Protein AF-A0A2V9WCU5-F1 (afdb_monomer_lite)

Sequence (79 aa):
MYQGKRDTIIDGPIHFTTSDQAAHLPTLYQFTAADAGSHTFTDFVLPTPGDQTITVSDYDATPIAGSTTIMVTASGNSQ

pLDDT: mean 82.59, std 16.73, range [40.22, 97.75]

Secondary structure (DSSP, 8-state):
-BTTB--TTTTSPEEEEES-TT-B-PPPB---GGGTT-------B--S-EEEEEEEEESS-TT-EEEEEEEE-------

Radius of gyration: 15.48 Å; chains: 1; bounding box: 43×20×38 Å

Foldseek 3Di:
DPPPDDPPVLQAWKDKDKPQPPKDDDDTHGDDVVCVPHDDDDRIDRQDAAKMKMKIARPRDGVDIDIDIDGHHHPPPPD

Structure (mmCIF, N/CA/C/O backbone):
data_AF-A0A2V9WCU5-F1
#
_entry.id   AF-A0A2V9WCU5-F1
#
loop_
_atom_site.group_PDB
_atom_site.id
_atom_site.type_symbol
_atom_site.label_atom_id
_atom_site.label_alt_id
_atom_site.label_comp_id
_atom_site.label_asym_id
_atom_site.label_entity_id
_atom_site.label_seq_id
_atom_site.pdbx_PDB_ins_code
_atom_site.Cartn_x
_atom_site.Cartn_y
_atom_site.Cartn_z
_atom_site.occupancy
_atom_site.B_iso_or_equiv
_atom_site.auth_seq_id
_atom_site.auth_comp_id
_atom_site.auth_asym_id
_atom_site.auth_atom_id
_atom_site.pdbx_PDB_model_num
ATOM 1 N N . MET A 1 1 ? 7.524 6.238 -16.109 1.00 50.66 1 MET A N 1
ATOM 2 C CA . MET A 1 1 ? 8.439 6.883 -17.079 1.00 50.66 1 MET A CA 1
ATOM 3 C C . MET A 1 1 ? 9.283 7.885 -16.312 1.00 50.66 1 MET A C 1
ATOM 5 O O . MET A 1 1 ? 8.806 8.981 -16.050 1.00 50.66 1 MET A O 1
ATOM 9 N N . TYR A 1 2 ? 10.505 7.525 -15.934 1.00 40.22 2 TYR A N 1
ATOM 10 C CA . TYR A 1 2 ? 11.512 8.496 -15.508 1.00 40.22 2 TYR A CA 1
ATOM 11 C C . TYR A 1 2 ? 12.363 8.838 -16.739 1.00 40.22 2 TYR A C 1
ATOM 13 O O . TYR A 1 2 ? 12.866 7.941 -17.414 1.00 40.22 2 TYR A O 1
ATOM 21 N N . GLN A 1 3 ? 12.467 10.120 -17.104 1.00 53.00 3 GLN A N 1
ATOM 22 C CA . GLN A 1 3 ? 13.330 10.590 -18.204 1.00 53.00 3 GLN A CA 1
ATOM 23 C C . GLN A 1 3 ? 13.090 9.922 -19.583 1.00 53.00 3 GLN A C 1
ATOM 25 O O . GLN A 1 3 ? 14.026 9.699 -20.349 1.00 53.00 3 GLN A O 1
ATOM 30 N N . GLY A 1 4 ? 11.842 9.590 -19.929 1.00 52.12 4 GLY A N 1
ATOM 31 C CA . GLY A 1 4 ? 11.491 9.150 -21.290 1.00 52.12 4 GLY A CA 1
ATOM 32 C C . GLY A 1 4 ? 11.962 7.744 -21.694 1.00 52.12 4 GLY A C 1
ATOM 33 O O . GLY A 1 4 ? 11.852 7.390 -22.867 1.00 52.12 4 GLY A O 1
ATOM 34 N N . LYS A 1 5 ? 12.439 6.920 -20.754 1.00 49.56 5 LYS A N 1
ATOM 35 C CA . LYS A 1 5 ? 12.625 5.472 -20.950 1.00 49.56 5 LYS A CA 1
ATOM 36 C C . LYS A 1 5 ? 11.574 4.706 -20.145 1.00 49.56 5 LYS A C 1
ATOM 38 O O . LYS A 1 5 ? 11.126 5.185 -19.099 1.00 49.56 5 LYS A O 1
ATOM 43 N N . ARG A 1 6 ? 11.178 3.518 -20.635 1.00 51.72 6 ARG A N 1
ATOM 44 C CA . ARG A 1 6 ? 10.507 2.531 -19.774 1.00 51.72 6 ARG A CA 1
ATOM 45 C C . ARG A 1 6 ? 11.426 2.328 -18.579 1.00 51.72 6 ARG A C 1
ATOM 47 O O . ARG A 1 6 ? 12.619 2.103 -18.755 1.00 51.72 6 ARG A O 1
ATOM 54 N N . ASP A 1 7 ? 10.869 2.557 -17.408 1.00 51.56 7 ASP A N 1
ATOM 55 C CA . ASP A 1 7 ? 11.602 2.536 -16.163 1.00 51.56 7 ASP A CA 1
ATOM 56 C C . ASP A 1 7 ? 11.857 1.068 -15.822 1.00 51.56 7 ASP A C 1
ATOM 58 O O . ASP A 1 7 ? 10.942 0.363 -15.422 1.00 51.56 7 ASP A O 1
ATOM 62 N N . THR A 1 8 ? 13.063 0.592 -16.128 1.00 49.72 8 THR A N 1
ATOM 63 C CA . THR A 1 8 ? 13.536 -0.772 -15.837 1.00 49.72 8 THR A CA 1
ATOM 64 C C . THR A 1 8 ? 14.113 -0.866 -14.421 1.00 49.72 8 THR A C 1
ATOM 66 O O . THR A 1 8 ? 15.034 -1.638 -14.179 1.00 49.72 8 THR A O 1
ATOM 69 N N . ILE A 1 9 ? 13.721 0.058 -13.539 1.00 54.31 9 ILE A N 1
ATOM 70 C CA . ILE A 1 9 ? 14.001 0.025 -12.102 1.00 54.31 9 ILE A CA 1
ATOM 71 C C . ILE A 1 9 ? 12.704 -0.210 -11.310 1.00 54.31 9 ILE A C 1
ATOM 73 O O . ILE A 1 9 ? 12.795 -0.610 -10.155 1.00 54.31 9 ILE A O 1
ATOM 77 N N . ILE A 1 10 ? 11.514 -0.071 -11.921 1.00 55.25 10 ILE A N 1
ATOM 78 C CA . ILE A 1 10 ? 10.229 -0.464 -11.302 1.00 55.25 10 ILE A CA 1
ATOM 79 C C . ILE A 1 10 ? 9.995 -1.968 -11.498 1.00 55.25 10 ILE A C 1
ATOM 81 O O . ILE A 1 10 ? 8.984 -2.409 -12.049 1.00 55.25 10 ILE A O 1
ATOM 85 N N . ASP A 1 11 ? 10.993 -2.751 -11.117 1.00 63.84 11 ASP A N 1
ATOM 86 C CA . ASP A 1 11 ? 11.010 -4.200 -11.298 1.00 63.84 11 ASP A CA 1
ATOM 87 C C . ASP A 1 11 ? 10.732 -4.914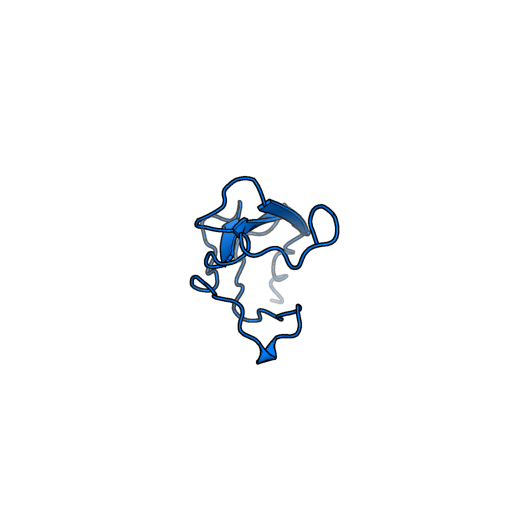 -9.963 1.00 63.84 11 ASP A C 1
ATOM 89 O O . ASP A 1 11 ? 10.487 -6.129 -9.937 1.00 63.84 11 ASP A O 1
ATOM 93 N N . GLY A 1 12 ? 10.771 -4.154 -8.863 1.00 77.88 12 GLY A N 1
ATOM 94 C CA . GLY A 1 12 ? 10.575 -4.653 -7.518 1.00 77.88 12 GLY A CA 1
ATOM 95 C C . GLY A 1 12 ? 9.105 -4.942 -7.217 1.00 77.88 12 GLY A C 1
ATOM 96 O O . GLY A 1 12 ? 8.199 -4.305 -7.770 1.00 77.88 12 GLY A O 1
ATOM 97 N N . PRO A 1 13 ? 8.818 -5.915 -6.337 1.00 88.06 13 PRO A N 1
ATOM 98 C CA . PRO A 1 13 ? 7.461 -6.156 -5.885 1.00 88.06 13 PRO A CA 1
ATOM 99 C C . PRO A 1 13 ? 6.877 -4.907 -5.215 1.00 88.06 13 PRO A C 1
ATOM 101 O O . PRO A 1 13 ? 7.534 -4.231 -4.429 1.00 88.06 13 PRO A O 1
ATOM 104 N N . ILE A 1 14 ? 5.609 -4.625 -5.473 1.00 90.25 14 ILE A N 1
ATOM 105 C CA . ILE A 1 14 ? 4.846 -3.608 -4.763 1.00 90.25 14 ILE A CA 1
ATOM 106 C C . ILE A 1 14 ? 4.567 -4.090 -3.346 1.00 90.25 14 ILE A C 1
ATOM 108 O O . ILE A 1 14 ? 4.068 -5.199 -3.139 1.00 90.25 14 ILE A O 1
ATOM 112 N N . HIS A 1 15 ? 4.859 -3.226 -2.380 1.00 91.94 15 HIS A N 1
ATOM 113 C CA . HIS A 1 15 ? 4.598 -3.424 -0.967 1.00 91.94 15 HIS A CA 1
ATOM 114 C C . HIS A 1 15 ? 3.603 -2.387 -0.448 1.00 91.94 15 HIS A C 1
ATOM 116 O O . HIS A 1 15 ? 3.662 -1.208 -0.802 1.00 91.94 15 HIS A O 1
ATOM 122 N N . PHE A 1 16 ? 2.706 -2.837 0.427 1.00 93.75 16 PHE A N 1
ATOM 123 C CA . PHE A 1 16 ? 1.721 -1.995 1.087 1.00 93.75 16 PHE A CA 1
ATOM 124 C C . PHE A 1 16 ? 2.010 -1.908 2.578 1.00 93.75 16 PHE A C 1
ATOM 126 O O . PHE A 1 16 ? 2.281 -2.914 3.230 1.00 93.75 16 PHE A O 1
ATOM 133 N N . THR A 1 17 ? 1.874 -0.706 3.126 1.00 94.69 17 THR A N 1
ATOM 134 C CA . THR A 1 17 ? 1.845 -0.463 4.572 1.00 94.69 17 THR A CA 1
ATOM 135 C C . THR A 1 17 ? 0.662 0.429 4.922 1.00 94.69 17 THR A C 1
ATOM 137 O O . THR A 1 17 ? 0.120 1.128 4.063 1.00 94.69 17 THR A O 1
ATOM 140 N N . THR A 1 18 ? 0.242 0.413 6.186 1.00 97.00 18 THR A N 1
ATOM 141 C CA . THR A 1 18 ? -0.820 1.297 6.669 1.00 97.00 18 THR A CA 1
ATOM 142 C C . THR A 1 18 ? -0.602 1.733 8.116 1.00 97.00 18 THR A C 1
ATOM 144 O O . THR A 1 18 ? 0.128 1.081 8.862 1.00 97.00 18 THR A O 1
ATOM 147 N N . SER A 1 19 ? -1.229 2.846 8.509 1.00 97.75 19 SER A N 1
ATOM 148 C CA . SER A 1 19 ? -1.334 3.268 9.911 1.00 97.75 19 SER A CA 1
ATOM 149 C C . SER A 1 19 ? -2.260 2.377 10.748 1.00 97.75 19 SER A C 1
ATOM 151 O O . SER A 1 19 ? -2.147 2.390 11.974 1.00 97.75 19 SER A O 1
ATOM 153 N N . ASP A 1 20 ? -3.154 1.610 10.117 1.00 96.44 20 ASP A N 1
ATOM 154 C CA . ASP A 1 20 ? -4.048 0.684 10.813 1.00 96.44 20 ASP A CA 1
ATOM 155 C C . ASP A 1 20 ? -3.295 -0.585 11.244 1.00 96.44 20 ASP A C 1
ATOM 157 O O . ASP A 1 20 ? -2.994 -1.472 10.446 1.00 96.44 20 ASP A O 1
ATOM 161 N N . GLN A 1 21 ? -3.008 -0.697 12.537 1.00 95.25 21 GLN A N 1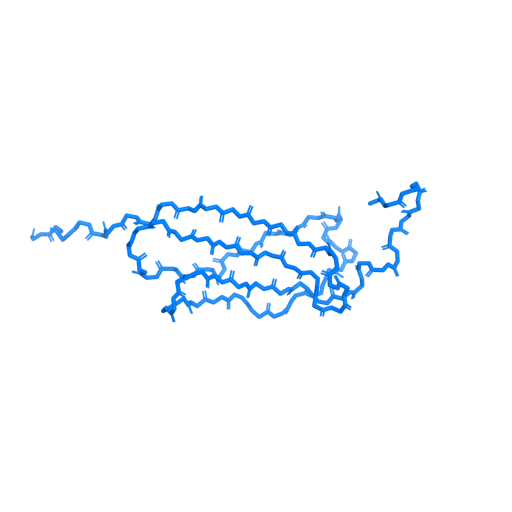
ATOM 162 C CA . GLN A 1 21 ? -2.257 -1.827 13.090 1.00 95.25 21 GLN A CA 1
ATOM 163 C C . GLN A 1 21 ? -3.022 -3.159 13.045 1.00 95.25 21 GLN A C 1
ATOM 165 O O . GLN A 1 21 ? -2.405 -4.213 13.187 1.00 95.25 21 GLN A O 1
ATOM 170 N N . ALA A 1 22 ? -4.345 -3.124 12.865 1.00 95.56 22 ALA A N 1
ATOM 171 C CA . ALA A 1 22 ? -5.190 -4.310 12.761 1.00 95.56 22 ALA A CA 1
ATOM 172 C C . ALA A 1 22 ? -5.443 -4.734 11.303 1.00 95.56 22 ALA A C 1
ATOM 174 O O . ALA A 1 22 ? -6.217 -5.662 11.063 1.00 95.56 22 ALA A O 1
ATOM 175 N N . ALA A 1 23 ? -4.830 -4.054 10.331 1.00 95.94 23 ALA A N 1
ATOM 176 C CA . ALA A 1 23 ? -5.109 -4.275 8.924 1.00 95.94 23 ALA A CA 1
ATOM 177 C C . ALA A 1 23 ? -4.683 -5.652 8.408 1.00 95.94 23 ALA A C 1
ATOM 179 O O . ALA A 1 23 ? -3.6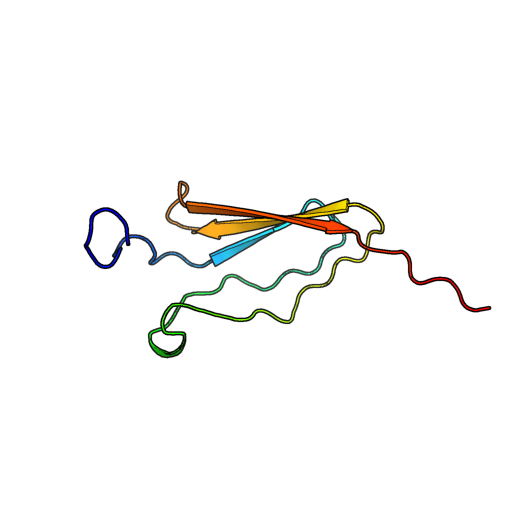59 -6.216 8.801 1.00 95.94 23 ALA A O 1
ATOM 180 N N . HIS A 1 24 ? -5.439 -6.132 7.424 1.00 95.94 24 HIS A N 1
ATOM 181 C CA . HIS A 1 24 ? -5.002 -7.181 6.515 1.00 95.94 24 HIS A CA 1
ATOM 182 C C . HIS A 1 24 ? -4.718 -6.545 5.154 1.00 95.94 24 HIS A C 1
ATOM 184 O O . HIS A 1 24 ? -5.604 -5.930 4.558 1.00 95.94 24 HIS A O 1
ATOM 190 N N . LEU A 1 25 ? -3.471 -6.659 4.697 1.00 94.06 25 LEU A N 1
ATOM 191 C CA . LEU A 1 25 ? -3.004 -6.085 3.438 1.00 94.06 25 LEU A CA 1
ATOM 192 C C . LEU A 1 25 ? -2.694 -7.197 2.430 1.00 94.06 25 LEU A C 1
ATOM 194 O O . LEU A 1 25 ? -2.295 -8.291 2.848 1.00 94.06 25 LEU A O 1
ATOM 198 N N . PRO A 1 26 ? -2.785 -6.916 1.119 1.00 94.19 26 PRO A N 1
ATOM 199 C CA . PRO A 1 26 ? -2.306 -7.836 0.102 1.00 94.19 26 PRO A CA 1
ATOM 200 C C . PRO A 1 26 ? -0.830 -8.187 0.298 1.00 94.19 26 PRO A C 1
ATOM 202 O O . PRO A 1 26 ? -0.026 -7.389 0.789 1.00 94.19 26 PRO A O 1
ATOM 205 N N . THR A 1 27 ? -0.461 -9.386 -0.144 1.00 91.25 27 THR A N 1
ATOM 206 C CA . THR A 1 27 ? 0.944 -9.788 -0.238 1.00 91.25 27 THR A CA 1
ATOM 207 C C . THR A 1 27 ? 1.695 -8.934 -1.260 1.00 91.25 27 THR A C 1
ATOM 209 O O . THR A 1 27 ? 1.088 -8.235 -2.072 1.00 91.25 27 THR A O 1
ATOM 212 N N . LEU A 1 28 ? 3.028 -9.039 -1.259 1.00 91.25 28 LEU A N 1
ATOM 213 C CA . LEU A 1 28 ? 3.867 -8.431 -2.292 1.00 91.25 28 LEU A CA 1
ATOM 214 C C . LEU A 1 28 ? 3.360 -8.782 -3.697 1.00 91.25 28 LEU A C 1
ATOM 216 O O . LEU A 1 28 ? 3.020 -9.939 -3.961 1.00 91.25 28 LEU A O 1
ATOM 220 N N . TYR A 1 29 ? 3.335 -7.793 -4.589 1.00 90.81 29 TYR A N 1
ATOM 221 C CA . TYR A 1 29 ? 2.803 -7.960 -5.940 1.00 90.81 29 TYR A CA 1
ATOM 222 C C . TYR A 1 29 ? 3.796 -7.517 -7.007 1.00 90.81 29 TYR A C 1
ATOM 224 O O . TYR A 1 29 ? 4.196 -6.358 -7.037 1.00 90.81 29 TYR A O 1
ATOM 232 N N . GLN A 1 30 ? 4.164 -8.412 -7.921 1.00 88.94 30 GLN A N 1
ATOM 233 C CA . GLN A 1 30 ? 5.006 -8.058 -9.060 1.00 88.94 30 GLN A CA 1
ATOM 234 C C . GLN A 1 30 ? 4.139 -7.759 -10.281 1.00 88.94 30 G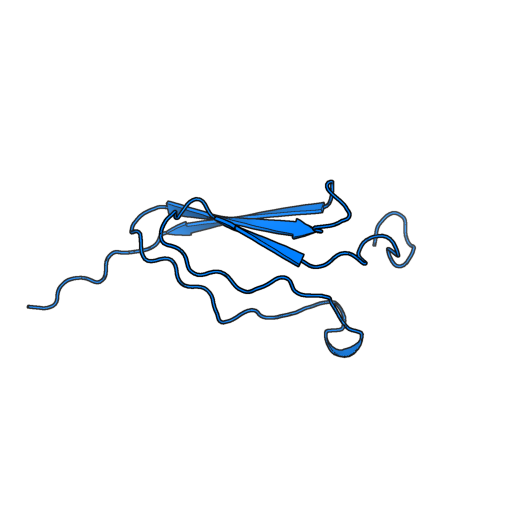LN A C 1
ATOM 236 O O . GLN A 1 30 ? 3.368 -8.611 -10.724 1.00 88.94 30 GLN A O 1
ATOM 241 N N . PHE A 1 31 ? 4.297 -6.558 -10.838 1.00 86.25 31 PHE A N 1
ATOM 242 C CA . PHE A 1 31 ? 3.643 -6.189 -12.086 1.00 86.25 31 PHE A CA 1
ATOM 243 C C . PHE A 1 31 ? 4.079 -7.109 -13.227 1.00 86.25 31 PHE A C 1
ATOM 245 O O . PHE A 1 31 ? 5.256 -7.421 -13.409 1.00 86.25 31 PHE A O 1
ATOM 252 N N . THR A 1 32 ? 3.109 -7.501 -14.038 1.00 85.19 32 THR A N 1
ATOM 253 C CA . THR A 1 32 ? 3.295 -8.301 -15.241 1.00 85.19 32 THR A CA 1
ATOM 254 C C . THR A 1 32 ? 2.959 -7.477 -16.481 1.00 85.19 32 THR A C 1
ATOM 256 O O . THR A 1 32 ? 2.375 -6.394 -16.421 1.00 85.19 32 THR A O 1
ATOM 259 N N . ALA A 1 33 ? 3.277 -8.012 -17.661 1.00 81.69 33 ALA A N 1
ATOM 260 C CA . ALA A 1 33 ? 2.862 -7.386 -18.914 1.00 81.69 33 ALA A CA 1
ATOM 261 C C . ALA A 1 33 ? 1.326 -7.294 -19.063 1.00 81.69 33 ALA A C 1
ATOM 263 O O . ALA A 1 33 ? 0.846 -6.422 -19.786 1.00 81.69 33 ALA A O 1
ATOM 264 N N . ALA A 1 34 ? 0.564 -8.169 -18.390 1.00 85.50 34 ALA A N 1
ATOM 265 C CA . ALA A 1 34 ? -0.896 -8.202 -18.471 1.00 85.50 34 ALA A CA 1
ATOM 266 C C . ALA A 1 34 ? -1.562 -6.997 -17.789 1.00 85.50 34 ALA A C 1
ATOM 268 O O . ALA A 1 34 ? -2.647 -6.592 -18.197 1.00 85.50 34 ALA A O 1
ATOM 269 N N . ASP A 1 35 ? -0.895 -6.392 -16.807 1.00 87.44 35 ASP A N 1
ATOM 270 C CA . ASP A 1 35 ? -1.404 -5.227 -16.080 1.00 87.44 35 ASP A CA 1
ATOM 271 C C . ASP A 1 35 ? -1.386 -3.951 -16.927 1.00 87.44 35 ASP A C 1
ATOM 273 O O . ASP A 1 35 ? -2.071 -2.979 -16.627 1.00 87.44 35 ASP A O 1
ATOM 277 N N . ALA A 1 36 ? -0.580 -3.915 -17.994 1.00 84.94 36 ALA A N 1
ATOM 278 C CA . ALA A 1 36 ? -0.477 -2.767 -18.897 1.00 84.94 36 ALA A CA 1
ATOM 279 C C . ALA A 1 36 ? -0.272 -1.411 -18.172 1.00 84.94 36 ALA A C 1
ATOM 281 O O . ALA A 1 36 ? -0.690 -0.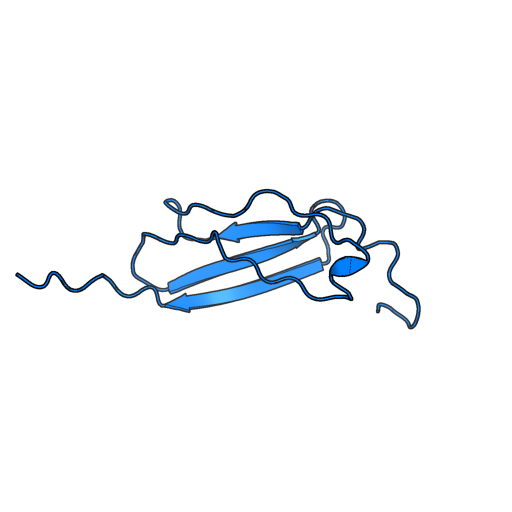362 -18.663 1.00 84.94 36 ALA A O 1
ATOM 282 N N . GLY A 1 37 ? 0.403 -1.431 -17.014 1.00 82.38 37 GLY A N 1
ATOM 283 C CA . GLY A 1 37 ? 0.684 -0.254 -16.185 1.00 82.38 37 GLY A CA 1
ATOM 284 C C . GLY A 1 37 ? -0.375 0.090 -15.129 1.00 82.38 37 GLY A C 1
ATOM 285 O O . GLY A 1 37 ? -0.261 1.146 -14.513 1.00 82.38 37 GLY A O 1
ATOM 286 N N . SER A 1 38 ? -1.385 -0.758 -14.905 1.00 88.31 38 SER A N 1
ATOM 287 C CA . SER A 1 38 ? -2.406 -0.569 -13.868 1.00 88.31 38 SER A CA 1
ATOM 288 C C . SER A 1 38 ? -2.847 -1.902 -13.263 1.00 88.31 38 SER A C 1
ATOM 290 O O . SER A 1 38 ? -3.111 -2.857 -13.983 1.00 88.31 38 SER A O 1
ATOM 292 N N . HIS A 1 39 ? -2.977 -1.959 -11.939 1.00 89.81 39 HIS A N 1
ATOM 293 C CA . HIS A 1 39 ? -3.485 -3.131 -11.231 1.00 89.81 39 HIS A CA 1
ATOM 294 C C . HIS A 1 39 ? -4.492 -2.701 -10.164 1.00 89.81 39 HIS A C 1
ATOM 296 O O . HIS A 1 39 ? -4.290 -1.694 -9.483 1.00 89.81 39 HIS A O 1
ATOM 302 N N . THR A 1 40 ? -5.586 -3.452 -10.024 1.00 92.19 40 THR A N 1
ATOM 303 C CA . THR A 1 40 ? -6.597 -3.217 -8.983 1.00 92.19 40 THR A CA 1
ATOM 304 C C . THR A 1 40 ? -6.447 -4.261 -7.893 1.00 92.19 40 THR A C 1
ATOM 306 O O . THR A 1 40 ? -6.563 -5.452 -8.157 1.00 92.19 40 THR A O 1
ATOM 309 N N . PHE A 1 41 ? -6.245 -3.801 -6.665 1.00 90.81 41 PHE A N 1
ATOM 310 C CA . PHE A 1 41 ? -6.140 -4.648 -5.485 1.00 90.81 41 PHE A CA 1
ATOM 311 C C . PHE A 1 41 ? -7.460 -4.620 -4.713 1.00 90.81 41 PHE A C 1
ATOM 313 O O . PHE A 1 41 ? -7.962 -3.540 -4.403 1.00 90.81 41 PHE A O 1
ATOM 320 N N . THR A 1 42 ? -8.020 -5.788 -4.396 1.00 90.62 42 THR A N 1
ATOM 321 C CA . THR A 1 42 ? -9.323 -5.903 -3.711 1.00 90.62 42 THR A CA 1
ATOM 322 C C . THR A 1 42 ? -9.232 -6.413 -2.274 1.00 90.62 42 THR A C 1
ATOM 324 O O . THR A 1 42 ? -10.158 -6.189 -1.502 1.00 90.62 42 THR A O 1
ATOM 327 N N . ASP A 1 43 ? -8.121 -7.041 -1.887 1.00 87.69 43 ASP A N 1
ATOM 328 C CA . ASP A 1 43 ? -7.964 -7.706 -0.583 1.00 87.69 43 ASP A CA 1
ATOM 329 C C . ASP A 1 43 ? -7.376 -6.771 0.490 1.00 87.69 43 ASP A C 1
ATOM 331 O O . ASP A 1 43 ? -6.388 -7.086 1.151 1.00 87.69 43 ASP A O 1
ATOM 335 N N . PHE A 1 44 ? -7.985 -5.594 0.657 1.00 90.94 44 PHE A N 1
ATOM 336 C CA . PHE A 1 44 ? -7.666 -4.653 1.735 1.00 90.94 44 PHE A CA 1
ATOM 337 C C . PHE A 1 44 ? -8.731 -4.692 2.824 1.00 90.94 44 PHE A C 1
ATOM 339 O O . PHE A 1 44 ? -9.911 -4.460 2.558 1.00 90.94 44 PHE A O 1
ATOM 346 N N . VAL A 1 45 ? -8.307 -4.895 4.070 1.00 94.31 45 VAL A N 1
ATOM 347 C CA . VAL A 1 45 ? -9.180 -4.784 5.243 1.00 94.31 45 VAL A CA 1
ATOM 348 C C . VAL A 1 45 ? -8.552 -3.819 6.240 1.00 94.31 45 VAL A C 1
ATOM 350 O O . VAL A 1 45 ? -7.442 -4.063 6.708 1.00 94.31 45 VAL A O 1
ATOM 353 N N . LEU A 1 46 ? -9.281 -2.753 6.584 1.00 95.00 46 LEU A 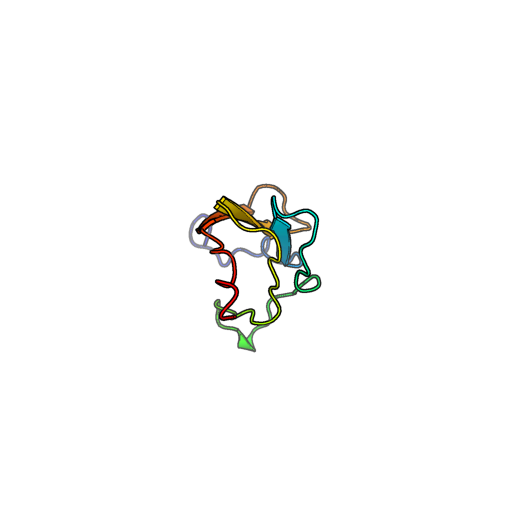N 1
ATOM 354 C CA . LEU A 1 46 ? -8.915 -1.766 7.606 1.00 95.00 46 LEU A CA 1
ATOM 355 C C . LEU A 1 46 ? -9.975 -1.763 8.719 1.00 95.00 46 LEU A C 1
ATOM 357 O O . LEU A 1 46 ? -11.025 -1.133 8.558 1.00 95.00 46 LEU A O 1
ATOM 361 N N . PRO A 1 47 ? -9.775 -2.521 9.809 1.00 94.69 47 PRO A N 1
ATOM 362 C CA . PRO A 1 47 ? -10.773 -2.644 10.866 1.00 94.69 47 PRO A CA 1
ATOM 363 C C . PRO A 1 47 ? -10.911 -1.405 11.752 1.00 94.69 47 PRO A C 1
ATOM 365 O O . PRO A 1 47 ? -11.927 -1.275 12.434 1.00 94.69 47 PRO A O 1
ATOM 368 N N . THR A 1 48 ? -9.901 -0.534 11.807 1.00 95.56 48 THR A N 1
ATOM 369 C CA . THR A 1 48 ? -9.840 0.537 12.805 1.00 95.56 48 THR A CA 1
ATOM 370 C C . THR A 1 48 ? -10.529 1.806 12.293 1.00 95.56 48 THR A C 1
ATOM 372 O O . THR A 1 48 ? -10.038 2.414 11.338 1.00 95.56 48 THR A O 1
ATOM 375 N N . PRO A 1 49 ? -11.621 2.276 12.934 1.00 95.25 49 PRO A N 1
ATOM 376 C CA . PRO A 1 49 ? -12.263 3.531 12.553 1.00 95.25 49 PRO A CA 1
ATOM 377 C C . PRO A 1 49 ? -11.329 4.740 12.685 1.00 95.25 49 PRO A C 1
ATOM 379 O O . PRO A 1 49 ? -10.478 4.786 13.574 1.00 95.25 49 PRO A O 1
ATOM 382 N N . GLY A 1 50 ? -11.547 5.749 11.846 1.00 95.62 50 GLY A N 1
ATOM 383 C CA . GLY A 1 50 ? -10.741 6.964 11.762 1.00 95.62 50 GLY A CA 1
ATOM 384 C C . GLY A 1 50 ? -9.940 7.056 10.466 1.00 95.62 50 GLY A C 1
ATOM 385 O O . GLY A 1 50 ? -10.084 6.233 9.561 1.00 95.62 50 GLY A O 1
ATOM 386 N N . ASP A 1 51 ? -9.100 8.084 10.380 1.00 97.38 51 ASP A N 1
ATOM 387 C CA . ASP A 1 51 ? -8.222 8.291 9.232 1.00 97.38 51 ASP A CA 1
ATOM 388 C C . ASP A 1 51 ? -7.122 7.230 9.205 1.00 97.38 51 ASP A C 1
ATOM 390 O O . ASP A 1 51 ? -6.255 7.190 10.080 1.00 97.38 51 ASP A O 1
ATOM 394 N N . GLN A 1 52 ? -7.140 6.395 8.170 1.00 97.75 52 GLN A N 1
ATOM 395 C CA . GLN A 1 52 ? -6.105 5.409 7.908 1.00 97.75 52 GLN A CA 1
ATOM 396 C C . GLN A 1 52 ? -5.320 5.794 6.664 1.00 97.75 52 GLN A C 1
ATOM 398 O O . GLN A 1 52 ? -5.876 5.994 5.585 1.00 97.75 52 GLN A O 1
ATOM 403 N N . THR A 1 53 ? -4.004 5.905 6.811 1.00 97.69 53 THR A N 1
ATOM 404 C CA . THR A 1 53 ? -3.102 6.171 5.691 1.00 97.69 53 THR A CA 1
ATOM 405 C C . THR A 1 53 ? -2.602 4.852 5.132 1.00 97.69 53 THR A C 1
ATOM 407 O O . THR A 1 53 ? -2.120 4.011 5.886 1.00 97.69 53 THR A O 1
ATOM 410 N N . ILE A 1 54 ? -2.718 4.672 3.821 1.00 95.69 54 ILE A N 1
ATOM 411 C CA . ILE A 1 54 ? -2.126 3.568 3.066 1.00 95.69 54 ILE A CA 1
ATOM 412 C C . ILE A 1 54 ? -0.930 4.131 2.307 1.00 95.69 54 ILE A C 1
ATOM 414 O O . ILE A 1 54 ? -1.054 5.157 1.636 1.00 95.69 54 ILE A O 1
ATOM 418 N N . THR A 1 55 ? 0.201 3.441 2.380 1.00 94.44 55 THR A N 1
ATOM 419 C CA . THR A 1 55 ? 1.394 3.739 1.588 1.00 94.44 55 THR A CA 1
ATOM 420 C C . THR A 1 55 ? 1.690 2.558 0.679 1.00 94.44 55 THR A C 1
ATOM 422 O O . THR A 1 55 ? 1.717 1.411 1.123 1.00 94.44 55 THR A O 1
ATOM 425 N N . VAL A 1 56 ? 1.922 2.859 -0.593 1.00 92.31 56 VAL A N 1
ATOM 426 C CA . VAL A 1 56 ? 2.360 1.925 -1.627 1.00 92.31 56 VAL A CA 1
ATOM 427 C C . VAL A 1 56 ? 3.801 2.264 -1.963 1.00 92.31 56 VAL A C 1
ATOM 429 O O . VAL A 1 56 ? 4.093 3.429 -2.234 1.00 92.31 56 VAL A O 1
ATOM 432 N N . SER A 1 57 ? 4.689 1.279 -1.964 1.00 90.38 57 SER A N 1
ATOM 433 C CA . SER A 1 57 ? 6.095 1.474 -2.313 1.00 90.38 57 SER A CA 1
ATOM 434 C C . SER A 1 57 ? 6.625 0.336 -3.168 1.00 90.38 57 SER A C 1
ATOM 436 O O . SER A 1 57 ? 6.180 -0.803 -3.033 1.00 90.38 57 SER A O 1
ATOM 438 N N . ASP A 1 58 ? 7.615 0.629 -4.001 1.00 87.81 58 ASP A N 1
ATOM 439 C CA . ASP A 1 58 ? 8.467 -0.410 -4.577 1.00 87.81 58 ASP A CA 1
ATOM 440 C C . ASP A 1 58 ? 9.372 -0.986 -3.468 1.00 87.81 58 ASP A C 1
ATOM 442 O O . ASP A 1 58 ? 10.001 -0.242 -2.709 1.00 87.81 58 ASP A O 1
ATOM 446 N N . TYR A 1 59 ? 9.359 -2.313 -3.313 1.00 83.56 59 TYR A N 1
ATOM 447 C CA . TYR A 1 59 ? 10.078 -3.021 -2.253 1.00 83.56 59 TYR A CA 1
ATOM 448 C C . TYR A 1 59 ? 11.600 -3.016 -2.455 1.00 83.56 59 TYR A C 1
ATOM 450 O O . TYR A 1 59 ? 12.341 -2.956 -1.473 1.00 83.56 59 TYR A O 1
ATOM 458 N N . ASP A 1 60 ? 12.063 -3.037 -3.707 1.00 80.00 60 ASP A N 1
ATOM 459 C CA . ASP A 1 60 ? 13.488 -3.106 -4.049 1.00 80.00 60 ASP A CA 1
ATOM 460 C C . ASP A 1 60 ? 14.059 -1.718 -4.394 1.00 80.00 60 ASP A C 1
ATOM 462 O O . ASP A 1 60 ? 15.232 -1.432 -4.130 1.00 80.00 60 ASP A O 1
ATOM 466 N N . ALA A 1 61 ? 13.226 -0.817 -4.927 1.00 68.88 61 ALA A N 1
ATOM 467 C CA . ALA A 1 61 ? 13.563 0.564 -5.251 1.00 68.88 61 ALA A CA 1
ATOM 468 C C . ALA A 1 61 ? 12.869 1.546 -4.291 1.00 68.88 61 ALA A C 1
ATOM 470 O O . ALA A 1 61 ? 11.817 2.128 -4.551 1.00 68.88 61 ALA A O 1
ATOM 471 N N . THR A 1 62 ? 13.563 1.849 -3.198 1.00 63.53 62 THR A N 1
ATOM 472 C CA . THR A 1 62 ? 13.083 2.719 -2.113 1.00 63.53 62 THR A CA 1
ATOM 473 C C . THR A 1 62 ? 12.683 4.176 -2.442 1.00 63.53 62 THR A C 1
ATOM 475 O O . THR A 1 62 ? 12.019 4.757 -1.582 1.00 63.53 62 THR A O 1
ATOM 478 N N . PRO A 1 63 ? 12.987 4.834 -3.591 1.00 69.25 63 PRO A N 1
ATOM 479 C CA . PRO A 1 63 ? 12.486 6.196 -3.803 1.00 69.25 63 PRO A CA 1
ATOM 480 C C . PRO A 1 63 ? 11.048 6.270 -4.343 1.00 69.25 63 PRO A C 1
ATOM 482 O O . PRO A 1 63 ? 10.484 7.364 -4.360 1.00 69.25 63 PRO A O 1
ATOM 485 N N . ILE A 1 64 ? 10.443 5.164 -4.800 1.00 80.94 64 ILE A N 1
ATOM 486 C CA . ILE A 1 64 ? 9.095 5.189 -5.386 1.00 80.94 64 ILE A CA 1
ATOM 487 C C . ILE A 1 64 ? 8.073 4.824 -4.314 1.00 80.94 64 ILE A C 1
ATOM 489 O O . ILE A 1 64 ? 7.877 3.653 -3.998 1.00 80.94 64 ILE A O 1
ATOM 493 N N . ALA A 1 65 ? 7.402 5.842 -3.778 1.00 87.38 65 ALA A N 1
ATOM 494 C CA . ALA A 1 65 ? 6.280 5.664 -2.872 1.00 87.38 65 ALA A CA 1
ATOM 495 C C . ALA A 1 65 ? 5.160 6.670 -3.153 1.00 87.38 65 ALA A C 1
ATOM 497 O O . ALA A 1 65 ? 5.402 7.811 -3.549 1.00 87.38 65 ALA A O 1
ATOM 498 N N . GLY A 1 66 ? 3.927 6.240 -2.916 1.00 90.50 66 GLY A N 1
ATOM 499 C CA . GLY A 1 66 ? 2.739 7.083 -2.915 1.00 90.50 66 GLY A CA 1
ATOM 500 C C . GLY A 1 66 ? 1.862 6.733 -1.723 1.00 90.50 66 GLY A C 1
ATOM 501 O O . GLY A 1 66 ? 1.859 5.591 -1.268 1.00 90.50 66 GLY A O 1
ATOM 502 N N . SER A 1 67 ? 1.119 7.704 -1.206 1.00 94.94 67 SER A N 1
ATOM 503 C CA . SER A 1 67 ? 0.210 7.474 -0.088 1.00 94.94 67 SER A CA 1
ATOM 504 C C . SER A 1 67 ? -1.141 8.134 -0.305 1.00 94.94 67 SER A C 1
ATOM 506 O O . SER A 1 67 ? -1.289 9.084 -1.076 1.00 94.94 67 SER A O 1
ATOM 508 N N . THR A 1 68 ? -2.143 7.591 0.373 1.00 96.00 68 THR A N 1
ATOM 509 C CA . THR A 1 68 ? -3.493 8.142 0.421 1.00 96.00 68 THR A CA 1
ATOM 510 C C . THR A 1 68 ? -4.081 7.918 1.805 1.00 96.00 68 THR A C 1
ATOM 512 O O . THR A 1 68 ? -3.762 6.928 2.464 1.00 96.00 68 THR A O 1
ATOM 515 N N . THR A 1 69 ? -4.935 8.831 2.251 1.00 97.12 69 THR A N 1
ATOM 516 C CA . THR A 1 69 ? -5.635 8.723 3.532 1.00 97.12 69 THR A CA 1
ATOM 517 C C . THR A 1 69 ? -7.109 8.484 3.265 1.00 97.12 69 THR A C 1
ATOM 519 O O . THR A 1 69 ? -7.729 9.204 2.482 1.00 97.12 69 THR A O 1
ATOM 522 N N . ILE A 1 70 ? -7.664 7.468 3.921 1.00 94.25 70 ILE A N 1
ATOM 523 C CA . ILE A 1 70 ? -9.076 7.119 3.836 1.00 94.25 70 ILE A CA 1
ATOM 524 C C . ILE A 1 70 ? -9.715 7.163 5.220 1.00 94.25 70 ILE A C 1
ATOM 526 O O . ILE A 1 70 ? -9.170 6.639 6.188 1.00 94.25 70 ILE A O 1
ATOM 530 N N . MET A 1 71 ? -10.888 7.787 5.307 1.00 95.69 71 MET A N 1
ATOM 531 C CA . MET A 1 71 ? -11.684 7.803 6.531 1.00 95.69 71 MET A CA 1
ATOM 532 C C . MET A 1 71 ? -12.451 6.483 6.643 1.00 95.69 71 MET A C 1
ATOM 534 O O . MET A 1 71 ? -13.419 6.254 5.911 1.00 95.69 71 MET A O 1
ATOM 538 N N . VAL A 1 72 ? -12.040 5.620 7.570 1.00 94.56 72 VAL A N 1
ATOM 539 C CA . VAL A 1 72 ? -12.770 4.401 7.924 1.00 94.56 72 VAL A CA 1
ATOM 540 C C . VAL A 1 72 ? -13.876 4.781 8.900 1.00 94.56 72 VAL A C 1
ATOM 542 O O . VAL A 1 72 ? -13.626 5.202 10.029 1.00 94.56 72 VAL A O 1
ATOM 545 N N . THR A 1 73 ? -15.128 4.648 8.475 1.00 92.88 73 THR A N 1
ATOM 546 C CA . THR A 1 73 ? -16.262 4.865 9.380 1.00 92.88 73 THR A CA 1
ATOM 547 C C . THR A 1 73 ? -16.511 3.607 10.200 1.00 92.88 73 THR A C 1
ATOM 549 O O . THR A 1 73 ? -16.420 2.493 9.686 1.00 92.88 73 THR A O 1
ATOM 552 N N . ALA A 1 74 ? -16.818 3.771 11.488 1.00 83.75 74 ALA A N 1
ATOM 553 C CA . ALA A 1 74 ? -17.293 2.650 12.286 1.00 83.75 74 ALA A CA 1
ATOM 554 C C . ALA A 1 74 ? -18.571 2.102 11.642 1.00 83.75 74 ALA A C 1
ATOM 556 O O . ALA A 1 74 ? -19.451 2.881 11.260 1.00 83.75 74 ALA A O 1
ATOM 557 N N . SER A 1 75 ? -18.700 0.777 11.549 1.00 73.44 75 SER A N 1
ATOM 558 C CA . SER A 1 75 ? -19.998 0.183 11.264 1.00 73.44 75 SER A CA 1
ATOM 559 C C . SER A 1 75 ? -20.939 0.627 12.378 1.00 73.44 75 SER A C 1
ATOM 561 O O . SER A 1 75 ? -20.753 0.296 13.548 1.00 73.44 75 SER A O 1
ATOM 563 N N . GLY A 1 76 ? -21.913 1.470 12.037 1.00 61.75 76 GLY A N 1
ATOM 564 C CA . GLY A 1 76 ? -22.947 1.841 12.986 1.00 61.75 76 GLY A CA 1
ATOM 565 C C . GLY A 1 76 ? -23.601 0.553 13.467 1.00 61.75 76 GLY A C 1
ATOM 566 O O . GLY A 1 76 ? -24.156 -0.178 12.647 1.00 61.75 76 GLY A O 1
ATOM 567 N N . ASN A 1 77 ? -23.504 0.252 14.765 1.00 47.00 77 ASN A N 1
ATOM 568 C CA . ASN A 1 77 ? -24.281 -0.822 15.372 1.00 47.00 77 ASN A CA 1
ATOM 569 C C . ASN A 1 77 ? -25.757 -0.508 15.109 1.00 47.00 77 ASN A C 1
ATOM 571 O O . ASN A 1 77 ? -26.360 0.294 15.821 1.00 47.00 77 ASN A O 1
ATOM 575 N N . SER A 1 78 ? -26.334 -1.109 14.072 1.00 46.47 78 SER A N 1
ATOM 576 C CA . SER A 1 78 ? -27.781 -1.216 13.980 1.00 46.47 78 SER A CA 1
ATOM 577 C C . SER A 1 78 ? -28.160 -2.271 15.010 1.00 46.47 78 SER A C 1
ATOM 579 O O . SER A 1 78 ? -27.908 -3.456 14.798 1.00 46.47 78 SER A O 1
ATOM 581 N N . GLN A 1 79 ? -28.599 -1.790 16.176 1.00 42.50 79 GLN A N 1
ATOM 582 C CA . GLN A 1 79 ? -29.333 -2.574 17.172 1.00 42.50 79 GLN A CA 1
ATOM 583 C C . GLN A 1 79 ? -30.534 -3.261 16.518 1.00 42.50 79 GLN A C 1
ATOM 585 O O . GLN A 1 79 ? -31.154 -2.621 15.635 1.00 42.50 79 GLN A O 1
#